Protein AF-C8AVC0-F1 (afdb_monomer)

Solvent-accessible surface area (backbone atoms only — not comparable to full-atom values): 4833 Å² total; per-residue (Å²): 134,83,89,50,73,49,77,24,70,45,60,80,22,52,77,49,17,82,48,57,76,46,90,51,59,80,17,44,50,55,52,15,64,76,69,69,38,68,89,72,58,56,68,75,80,46,48,44,76,30,60,93,69,29,34,30,36,25,16,13,35,59,62,91,96,44,92,52,50,68,54,27,30,52,54,38,51,53,49,53,66,73,73,104

Nearest PDB structures (foldseek):
  8tc3-assembly1_B  TM=9.749E-01  e=4.582E-13  Azotobacter vinelandii DJ
  6n4l-assembly1_A  TM=9.877E-01  e=1.845E-12  Azotobacter vinelandii
  6q93-assembly3_E  TM=9.912E-01  e=2.120E-12  Azotobacter vinelandii DJ
  6q93-assembly1_B  TM=9.882E-01  e=4.561E-12  Azotobacter vinelandii DJ
  2afi-assembly1_H  TM=9.768E-01  e=6.461E-12  Azotobacter vinelandii

Structure (mmCIF, N/CA/C/O backbone):
data_AF-C8AVC0-F1
#
_entry.id   AF-C8AVC0-F1
#
loop_
_atom_site.group_PDB
_atom_site.id
_atom_site.type_symbol
_atom_site.label_atom_id
_atom_site.label_alt_id
_atom_site.label_comp_id
_atom_site.label_asym_id
_atom_site.label_entity_id
_atom_site.label_seq_id
_atom_site.pdbx_PDB_ins_code
_atom_site.Cartn_x
_atom_site.Cartn_y
_atom_site.Cartn_z
_atom_site.occupancy
_atom_site.B_iso_or_equiv
_atom_site.auth_seq_id
_atom_site.auth_comp_id
_atom_site.auth_asym_id
_atom_site.auth_atom_id
_atom_site.pdbx_PDB_model_num
ATOM 1 N N . GLY A 1 1 ? -13.550 8.829 19.580 1.00 85.62 1 GLY A N 1
ATOM 2 C CA . GLY A 1 1 ? -12.371 8.025 19.202 1.00 85.62 1 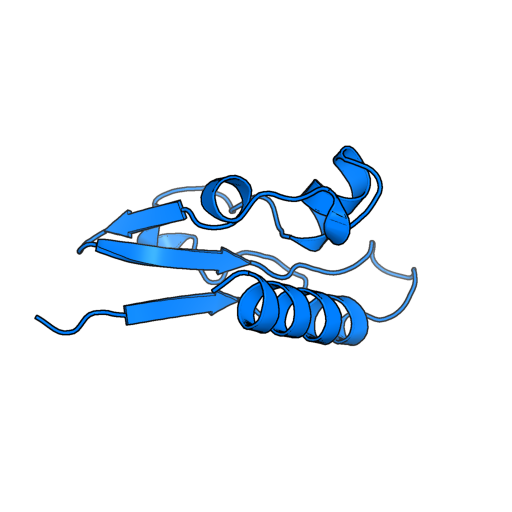GLY A CA 1
ATOM 3 C C . GLY A 1 1 ? -11.419 8.878 18.390 1.00 85.62 1 GLY A C 1
ATOM 4 O O . GLY A 1 1 ? -11.840 9.924 17.907 1.00 85.62 1 GLY A O 1
ATOM 5 N N . GLN A 1 2 ? -10.156 8.468 18.272 1.00 94.38 2 GLN A N 1
ATOM 6 C CA . GLN A 1 2 ? -9.195 9.117 17.373 1.00 94.38 2 GLN A CA 1
ATOM 7 C C . GLN A 1 2 ? -9.436 8.660 15.930 1.00 94.38 2 GLN A C 1
ATOM 9 O O . GLN A 1 2 ? -9.855 7.527 15.709 1.00 94.38 2 GLN A O 1
ATOM 14 N N . ARG A 1 3 ? -9.172 9.540 14.960 1.00 96.00 3 ARG A N 1
ATOM 15 C CA . ARG A 1 3 ? -9.096 9.166 13.542 1.00 96.00 3 ARG A CA 1
ATOM 16 C C . ARG A 1 3 ? -7.651 8.792 13.247 1.00 96.00 3 ARG A C 1
ATOM 18 O O . ARG A 1 3 ? -6.766 9.604 13.505 1.00 96.00 3 ARG A O 1
ATOM 25 N N . VAL A 1 4 ? -7.428 7.575 12.764 1.00 97.12 4 VAL A N 1
ATOM 26 C CA . VAL A 1 4 ? -6.091 7.005 12.558 1.00 97.12 4 VAL A CA 1
ATOM 27 C C . VAL A 1 4 ? -5.985 6.475 11.134 1.00 97.12 4 VAL A C 1
ATOM 29 O O . VAL A 1 4 ? -6.935 5.893 10.608 1.00 97.12 4 VAL A O 1
ATOM 32 N N . MET A 1 5 ? -4.816 6.671 10.531 1.00 96.50 5 MET A N 1
ATOM 33 C CA . MET A 1 5 ? -4.426 6.060 9.267 1.00 96.50 5 MET A CA 1
ATOM 34 C C . MET A 1 5 ? -3.124 5.288 9.472 1.00 96.50 5 MET A C 1
ATOM 36 O O . MET A 1 5 ? -2.213 5.779 10.138 1.00 96.50 5 MET A O 1
ATOM 40 N N . ILE A 1 6 ? -3.048 4.084 8.914 1.00 97.38 6 ILE A N 1
ATOM 41 C CA . ILE A 1 6 ? -1.856 3.238 8.913 1.00 97.38 6 ILE A CA 1
ATOM 42 C C . ILE A 1 6 ? -1.284 3.236 7.501 1.00 97.38 6 ILE A C 1
ATOM 44 O O . ILE A 1 6 ? -1.959 2.815 6.563 1.00 97.38 6 ILE A O 1
ATOM 48 N N . VAL A 1 7 ? -0.028 3.665 7.386 1.00 97.19 7 VAL A N 1
ATOM 49 C CA . VAL A 1 7 ? 0.775 3.573 6.164 1.00 97.19 7 VAL A CA 1
ATOM 50 C C . VAL A 1 7 ? 1.830 2.493 6.382 1.00 97.19 7 VAL A C 1
ATOM 52 O O . VAL A 1 7 ? 2.763 2.666 7.166 1.00 97.19 7 VAL A O 1
ATOM 55 N N . GLY A 1 8 ? 1.654 1.344 5.738 1.00 96.81 8 GLY A N 1
ATOM 56 C CA . GLY A 1 8 ? 2.597 0.236 5.800 1.00 96.81 8 GLY A CA 1
ATOM 57 C C . GLY A 1 8 ? 3.799 0.476 4.890 1.00 96.81 8 GLY A C 1
ATOM 58 O O . GLY A 1 8 ? 3.674 0.478 3.670 1.00 96.81 8 GLY A O 1
ATOM 59 N N . CYS A 1 9 ? 4.983 0.661 5.475 1.00 95.69 9 CYS A N 1
ATOM 60 C CA . CYS A 1 9 ? 6.224 0.953 4.739 1.00 95.69 9 CYS A CA 1
ATOM 61 C C . CYS A 1 9 ? 7.107 -0.289 4.497 1.00 95.69 9 CYS A C 1
ATOM 63 O O . CYS A 1 9 ? 8.269 -0.167 4.114 1.00 95.69 9 CYS A O 1
ATOM 65 N N . GLY A 1 10 ? 6.600 -1.491 4.780 1.00 90.19 10 GLY A N 1
ATOM 66 C CA . GLY A 1 10 ? 7.339 -2.739 4.595 1.00 90.19 10 GLY A CA 1
ATOM 67 C C . GLY A 1 10 ? 7.112 -3.339 3.202 1.00 90.19 1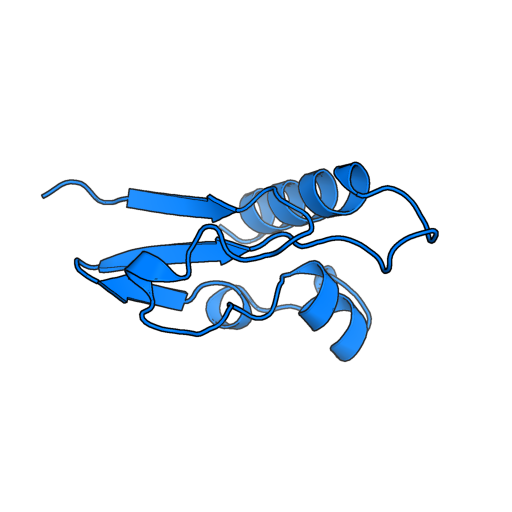0 GLY A C 1
ATOM 68 O O . GLY A 1 10 ? 5.970 -3.378 2.747 1.00 90.19 10 GLY A O 1
ATOM 69 N N . PRO A 1 11 ? 8.140 -3.915 2.544 1.00 86.75 11 PRO A N 1
ATOM 70 C CA . PRO A 1 11 ? 7.971 -4.553 1.233 1.00 86.75 11 PRO A CA 1
ATOM 71 C C . PRO A 1 11 ? 7.074 -5.803 1.283 1.00 86.75 11 PRO A C 1
ATOM 73 O O . PRO A 1 11 ? 6.627 -6.280 0.249 1.00 86.75 11 PRO A O 1
ATOM 76 N N . LYS A 1 12 ? 6.809 -6.335 2.484 1.00 89.56 12 LYS A N 1
ATOM 77 C CA . LYS A 1 12 ? 5.946 -7.499 2.721 1.00 89.56 12 LYS A CA 1
ATOM 78 C C . LYS A 1 12 ? 4.444 -7.189 2.600 1.00 89.56 12 LYS A C 1
ATOM 80 O O . LYS A 1 12 ? 3.674 -8.123 2.394 1.00 89.56 12 LYS A O 1
ATOM 85 N N . ALA A 1 13 ? 4.053 -5.917 2.716 1.00 91.50 13 ALA A N 1
ATOM 86 C CA . ALA A 1 13 ? 2.673 -5.441 2.583 1.00 91.50 13 ALA A CA 1
ATOM 87 C C . ALA A 1 13 ? 1.632 -6.137 3.502 1.00 91.50 13 ALA A C 1
ATOM 89 O O . ALA A 1 13 ? 0.531 -6.481 3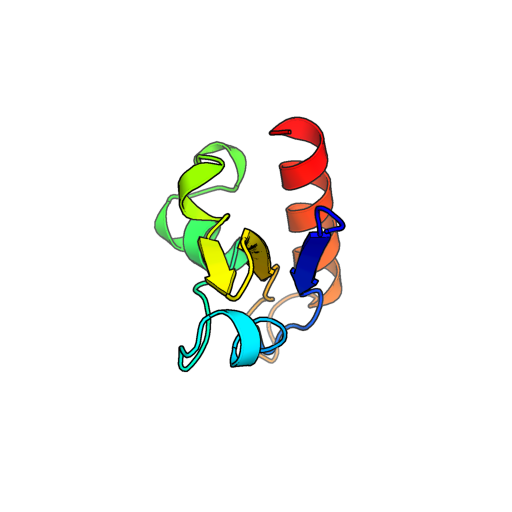.070 1.00 91.50 13 ALA A O 1
ATOM 90 N N . ASP A 1 14 ? 1.969 -6.381 4.776 1.00 95.19 14 ASP A N 1
ATOM 91 C CA . ASP A 1 14 ? 1.097 -7.056 5.755 1.00 95.19 14 ASP A CA 1
ATOM 92 C C . ASP A 1 14 ? 0.882 -6.288 7.074 1.00 95.19 14 ASP A C 1
ATOM 94 O O . ASP A 1 14 ? 0.331 -6.836 8.032 1.00 95.19 14 ASP A O 1
ATOM 98 N N . SER A 1 15 ? 1.251 -5.008 7.123 1.00 97.19 15 SER A N 1
ATOM 99 C CA . SER A 1 15 ? 1.104 -4.131 8.297 1.00 97.19 15 SER A CA 1
ATOM 100 C C . SER A 1 15 ? -0.366 -3.896 8.676 1.00 97.19 15 SER A C 1
ATOM 102 O O . SER A 1 15 ? -0.707 -3.714 9.843 1.00 97.19 15 SER A O 1
ATOM 104 N N . THR A 1 16 ? -1.248 -3.908 7.680 1.00 97.50 16 THR A N 1
ATOM 105 C CA . THR A 1 16 ? -2.682 -3.591 7.782 1.00 97.50 16 THR A CA 1
ATOM 106 C C . THR A 1 16 ? -3.570 -4.829 7.923 1.00 97.50 16 THR A C 1
ATOM 108 O O . THR A 1 16 ? -4.757 -4.716 8.239 1.00 97.50 16 THR A O 1
ATOM 111 N N . ARG A 1 17 ? -3.003 -6.033 7.765 1.00 97.56 17 ARG A N 1
ATOM 112 C CA . ARG A 1 17 ? -3.727 -7.317 7.738 1.00 97.56 17 ARG A CA 1
ATOM 113 C C . ARG A 1 17 ? -4.703 -7.501 8.901 1.00 97.56 17 ARG A C 1
ATOM 115 O O . ARG A 1 17 ? -5.821 -7.970 8.698 1.00 97.56 17 ARG A O 1
ATOM 122 N N . LEU A 1 18 ? -4.281 -7.169 10.120 1.00 97.25 18 LEU A N 1
ATOM 123 C CA . LEU A 1 18 ? -5.113 -7.369 11.311 1.00 97.25 18 LEU A CA 1
ATOM 124 C C . LEU A 1 18 ? -6.257 -6.359 11.403 1.00 97.25 18 LEU A C 1
ATOM 126 O O . LEU A 1 18 ? -7.301 -6.688 11.947 1.00 97.25 18 LEU A O 1
ATOM 130 N N . ILE A 1 19 ? -6.083 -5.164 10.844 1.00 98.00 19 ILE A N 1
ATOM 131 C CA . ILE A 1 19 ? -7.121 -4.129 10.820 1.00 98.00 19 ILE A CA 1
ATOM 132 C C . ILE A 1 19 ? -8.147 -4.407 9.717 1.00 98.00 19 ILE A C 1
ATOM 134 O O . ILE A 1 19 ? -9.333 -4.139 9.896 1.00 98.00 19 ILE A O 1
ATOM 138 N N . LEU A 1 20 ? -7.706 -4.987 8.599 1.00 97.38 20 LEU A N 1
ATOM 139 C CA . LEU A 1 20 ? -8.550 -5.309 7.446 1.00 97.38 20 LEU A CA 1
ATOM 140 C C . LEU A 1 20 ? -9.178 -6.710 7.495 1.00 97.38 20 LEU A C 1
ATOM 142 O O . LEU A 1 20 ? -10.032 -7.022 6.671 1.00 97.38 20 LEU A O 1
ATOM 146 N N . HIS A 1 21 ? -8.742 -7.579 8.414 1.00 96.12 21 HIS A N 1
ATOM 147 C CA . HIS A 1 21 ? -9.109 -9.004 8.438 1.00 96.12 21 HIS A CA 1
ATOM 148 C C . HIS A 1 21 ? -8.879 -9.728 7.096 1.00 96.12 21 HIS A C 1
ATOM 150 O O . HIS A 1 21 ? -9.576 -10.685 6.754 1.00 96.12 21 HIS A O 1
ATOM 156 N N . SER A 1 22 ? -7.878 -9.289 6.333 1.00 94.25 22 SER A N 1
ATOM 157 C CA . SER A 1 22 ? -7.522 -9.835 5.023 1.00 94.25 22 SER A CA 1
ATOM 158 C C . SER A 1 22 ? -6.184 -10.580 5.085 1.00 94.25 22 SER A C 1
ATOM 160 O O . SER A 1 22 ? -5.496 -10.576 6.103 1.00 94.25 22 SER A O 1
ATOM 162 N N . LYS A 1 23 ? -5.789 -11.287 4.020 1.00 90.88 23 LYS A N 1
ATOM 163 C CA . LYS A 1 23 ? -4.454 -11.921 3.978 1.00 90.88 23 LYS A CA 1
ATOM 164 C C . LYS A 1 23 ? -3.335 -10.896 3.786 1.00 90.88 23 LYS A C 1
ATOM 166 O O . LYS A 1 23 ? -2.273 -11.068 4.379 1.00 90.88 23 LYS A O 1
ATOM 171 N N . ALA A 1 24 ? -3.585 -9.906 2.941 1.00 90.50 24 ALA A N 1
ATOM 172 C CA . ALA A 1 24 ? -2.738 -8.767 2.622 1.00 90.50 24 ALA A CA 1
ATOM 173 C C . ALA A 1 24 ? -3.594 -7.759 1.839 1.00 90.50 24 ALA A C 1
ATOM 175 O O . ALA A 1 24 ? -4.614 -8.141 1.254 1.00 90.50 24 ALA A O 1
ATOM 176 N N . GLN A 1 25 ? -3.180 -6.499 1.835 1.00 92.50 25 GLN A N 1
ATOM 177 C CA . GLN A 1 25 ? -3.735 -5.462 0.970 1.00 92.50 25 GLN A CA 1
ATOM 178 C C . GLN A 1 25 ? -2.887 -5.379 -0.307 1.00 92.50 25 GLN A C 1
ATOM 180 O O . GLN A 1 25 ? -1.668 -5.541 -0.238 1.00 92.50 25 GLN A O 1
ATOM 185 N N . THR A 1 26 ? -3.503 -5.133 -1.467 1.00 94.94 26 THR A N 1
ATOM 186 C CA . THR A 1 26 ? -2.737 -4.830 -2.686 1.00 94.94 26 THR A CA 1
ATOM 187 C C . THR A 1 26 ? -2.011 -3.504 -2.487 1.00 94.94 26 THR A C 1
ATOM 189 O O . THR A 1 26 ? -2.625 -2.508 -2.110 1.00 94.94 26 THR A O 1
ATOM 192 N N . SER A 1 27 ? -0.695 -3.505 -2.681 1.00 95.88 27 SER A N 1
ATOM 193 C CA . SER A 1 27 ? 0.128 -2.332 -2.389 1.00 95.88 27 SER A CA 1
ATOM 194 C C . SER A 1 27 ? 0.034 -1.249 -3.465 1.00 95.88 27 SER A C 1
ATOM 196 O O . SER A 1 27 ? -0.265 -1.549 -4.620 1.00 95.88 27 SER A O 1
ATOM 198 N N . VAL A 1 28 ? 0.366 -0.006 -3.104 1.00 95.75 28 VAL A N 1
ATOM 199 C CA . VAL A 1 28 ? 0.451 1.141 -4.027 1.00 95.75 28 VAL A CA 1
ATOM 200 C C . VAL A 1 28 ? 1.351 0.809 -5.215 1.00 95.75 28 VAL A C 1
ATOM 202 O O . VAL A 1 28 ? 0.964 1.022 -6.358 1.00 95.75 28 VAL A O 1
ATOM 205 N N . ILE A 1 29 ? 2.526 0.222 -4.969 1.00 94.75 29 ILE A N 1
ATOM 206 C CA . ILE A 1 29 ? 3.468 -0.129 -6.040 1.00 94.75 29 ILE A CA 1
ATOM 207 C C . ILE A 1 29 ? 2.927 -1.236 -6.953 1.00 94.75 29 ILE A C 1
ATOM 209 O O . ILE A 1 29 ? 3.183 -1.202 -8.155 1.00 94.75 29 ILE A O 1
ATOM 213 N N . GLN A 1 30 ? 2.158 -2.193 -6.423 1.00 94.25 30 GLN A N 1
ATOM 214 C CA . GLN A 1 30 ? 1.495 -3.198 -7.261 1.00 94.25 30 GLN A CA 1
ATOM 215 C C . GLN A 1 30 ? 0.398 -2.585 -8.124 1.00 94.25 30 GLN A C 1
ATOM 217 O O . GLN A 1 30 ? 0.379 -2.825 -9.327 1.00 94.25 30 GLN A O 1
ATOM 222 N N . LEU A 1 31 ? -0.480 -1.772 -7.533 1.00 95.25 31 LEU A N 1
ATOM 223 C CA . LEU A 1 31 ? -1.565 -1.122 -8.266 1.00 95.25 31 LEU A CA 1
ATOM 224 C C . LEU A 1 31 ? -1.016 -0.175 -9.339 1.00 95.25 31 LEU A C 1
ATOM 226 O O . LEU A 1 31 ? -1.496 -0.186 -10.468 1.00 95.25 31 LEU A O 1
ATOM 230 N N . ALA A 1 32 ? 0.045 0.573 -9.027 1.00 94.12 32 ALA A N 1
ATOM 231 C CA . ALA A 1 32 ? 0.748 1.408 -9.998 1.00 94.12 32 ALA A CA 1
ATOM 232 C C . ALA A 1 32 ? 1.302 0.580 -11.162 1.00 94.12 32 ALA A C 1
ATOM 234 O O . ALA A 1 32 ? 1.189 0.981 -12.314 1.00 94.12 32 ALA A O 1
ATOM 235 N N . ALA A 1 33 ? 1.879 -0.593 -10.888 1.00 92.75 33 ALA A N 1
ATOM 236 C CA . ALA A 1 33 ? 2.382 -1.475 -11.938 1.00 92.75 33 ALA A CA 1
ATOM 237 C C . ALA A 1 33 ? 1.256 -2.061 -12.811 1.00 92.75 33 ALA A C 1
ATOM 239 O O . ALA A 1 33 ? 1.458 -2.260 -14.007 1.00 92.75 33 ALA A O 1
ATOM 240 N N . GLU A 1 34 ? 0.083 -2.328 -12.232 1.00 94.19 34 GLU A N 1
ATOM 241 C CA . GLU A 1 34 ? -1.101 -2.801 -12.960 1.00 94.19 34 GLU A CA 1
ATOM 242 C C . GLU A 1 34 ? -1.730 -1.700 -13.825 1.00 94.19 34 GLU A C 1
ATOM 244 O O . GLU A 1 34 ? -2.193 -1.979 -14.932 1.00 94.19 34 GLU A O 1
ATOM 249 N N . LYS A 1 35 ? -1.721 -0.452 -13.345 1.00 94.19 35 LYS A N 1
ATOM 250 C CA . LYS A 1 35 ? -2.297 0.703 -14.046 1.00 94.19 35 LYS A CA 1
ATOM 251 C C . LYS A 1 35 ? -1.360 1.394 -15.030 1.00 94.19 35 LYS A C 1
ATOM 253 O O . LYS A 1 35 ? -1.829 1.946 -16.020 1.00 94.19 35 LYS A O 1
ATOM 258 N N . GLY A 1 36 ? -0.058 1.340 -14.780 1.00 94.38 36 GLY A N 1
ATOM 259 C CA . GLY A 1 36 ? 0.981 1.983 -15.578 1.00 94.38 36 GLY A CA 1
ATOM 260 C C . GLY A 1 36 ? 1.913 2.835 -14.723 1.00 94.38 36 GLY A C 1
ATOM 261 O O . GLY A 1 36 ? 3.132 2.649 -14.773 1.00 94.38 36 GLY A O 1
ATOM 262 N N . SER A 1 37 ? 1.355 3.748 -13.929 1.00 93.06 37 SER A N 1
ATOM 263 C CA . SER A 1 37 ? 2.110 4.657 -13.067 1.00 93.06 37 SER A CA 1
ATOM 264 C C . SER A 1 37 ? 1.357 4.996 -11.775 1.00 93.06 37 SER A C 1
ATOM 266 O O . SER A 1 37 ? 0.207 4.594 -11.594 1.00 93.06 37 SER A O 1
ATOM 268 N N . VAL A 1 38 ? 2.012 5.698 -10.843 1.00 92.44 38 VAL A N 1
ATOM 269 C CA . VAL A 1 38 ? 1.341 6.153 -9.608 1.00 92.44 38 VAL A CA 1
ATOM 270 C C . VAL A 1 38 ? 0.412 7.332 -9.870 1.00 92.44 38 VAL A C 1
ATOM 272 O O . VAL A 1 38 ? -0.555 7.522 -9.146 1.00 92.44 38 VAL A O 1
ATOM 275 N N . GLU A 1 39 ? 0.680 8.087 -10.928 1.00 91.75 39 GLU A N 1
ATOM 276 C CA . GLU A 1 39 ? -0.120 9.211 -11.393 1.00 91.75 39 GLU A CA 1
ATOM 277 C C . GLU A 1 39 ? -1.477 8.764 -11.967 1.00 91.75 39 GLU A C 1
ATOM 279 O O . GLU A 1 39 ? -2.397 9.571 -12.055 1.00 91.75 39 GLU A O 1
ATOM 284 N N . ASP A 1 40 ? -1.616 7.479 -12.318 1.00 94.44 40 ASP A N 1
ATOM 285 C CA . ASP A 1 40 ? -2.859 6.870 -12.814 1.00 94.44 40 ASP A CA 1
ATOM 286 C C . ASP A 1 40 ? -3.741 6.272 -11.691 1.00 94.44 40 ASP A C 1
ATOM 288 O O . ASP A 1 40 ? -4.786 5.666 -11.967 1.00 94.44 40 ASP A O 1
ATOM 292 N N . LEU A 1 41 ? -3.306 6.373 -10.428 1.00 95.12 41 LEU A N 1
ATOM 293 C CA . LEU A 1 41 ? -4.021 5.844 -9.265 1.00 95.12 41 LEU A CA 1
ATOM 294 C C . LEU A 1 41 ? -4.973 6.872 -8.661 1.00 95.12 41 LEU A C 1
ATOM 296 O O . LEU A 1 41 ? -4.588 8.004 -8.370 1.00 95.12 41 LEU A O 1
ATOM 300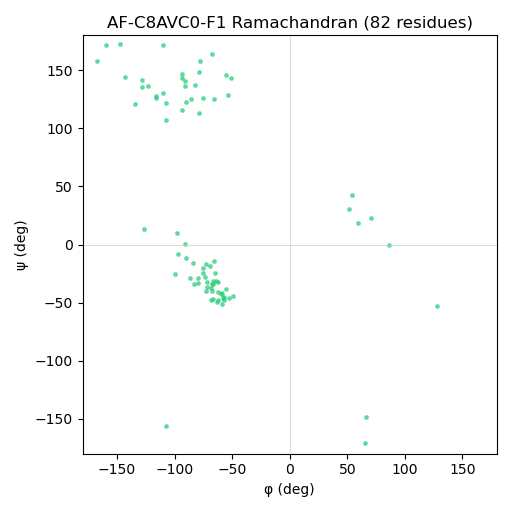 N N . GLU A 1 42 ? -6.175 6.420 -8.325 1.00 93.94 42 GLU A N 1
ATOM 301 C CA . GLU A 1 42 ? -7.126 7.171 -7.515 1.00 93.94 42 GLU A CA 1
ATOM 302 C C . GLU A 1 42 ? -6.982 6.798 -6.032 1.00 93.94 42 GLU A C 1
ATOM 304 O O . GLU A 1 42 ? -6.663 5.662 -5.662 1.00 93.94 42 GLU A O 1
ATOM 309 N N . LEU A 1 43 ? -7.212 7.773 -5.149 1.00 93.50 43 LEU A N 1
ATOM 310 C CA . LEU A 1 43 ? -6.945 7.616 -3.717 1.00 93.50 43 LEU A CA 1
ATOM 311 C C . LEU A 1 43 ? -7.803 6.511 -3.067 1.00 93.50 43 LEU A C 1
ATOM 313 O O . LEU A 1 43 ? -7.365 5.847 -2.124 1.00 93.50 43 LEU A O 1
ATOM 317 N N . ASP A 1 44 ? -9.023 6.307 -3.557 1.00 93.50 44 ASP A N 1
ATOM 318 C CA . ASP A 1 44 ? -9.958 5.283 -3.082 1.00 93.50 44 ASP A CA 1
ATOM 319 C C . ASP A 1 44 ? -9.566 3.855 -3.492 1.00 93.50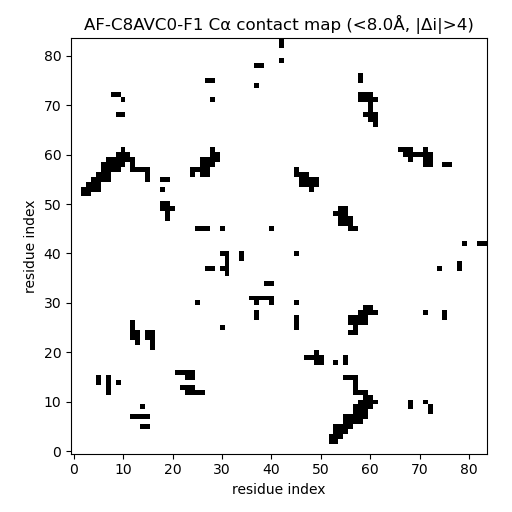 44 ASP A C 1
ATOM 321 O O . ASP A 1 44 ? -10.021 2.893 -2.873 1.00 93.50 44 ASP A O 1
ATOM 325 N N . GLU A 1 45 ? -8.676 3.698 -4.470 1.00 93.75 45 GLU A N 1
ATOM 326 C CA . GLU A 1 45 ? -8.151 2.394 -4.881 1.00 93.75 45 GLU A CA 1
ATOM 327 C C . GLU A 1 45 ? -7.051 1.895 -3.946 1.00 93.75 45 GLU A C 1
ATOM 329 O O . GLU A 1 45 ? -6.875 0.686 -3.772 1.00 93.75 45 GLU A O 1
ATOM 334 N N . VAL A 1 46 ? -6.316 2.821 -3.322 1.00 94.81 46 VAL A N 1
ATOM 335 C CA . VAL A 1 46 ? -5.220 2.493 -2.403 1.00 94.81 46 VAL A CA 1
ATOM 336 C C . VAL A 1 46 ? -5.626 2.572 -0.932 1.00 94.81 46 VAL A C 1
ATOM 338 O O . VAL A 1 46 ? -5.010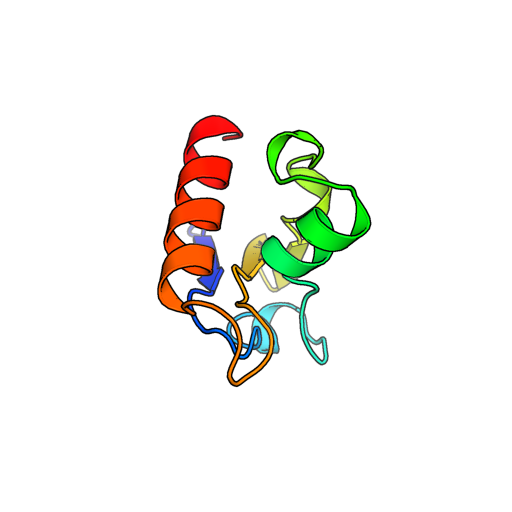 1.901 -0.103 1.00 94.81 46 VAL A O 1
ATOM 341 N N . LEU A 1 47 ? -6.643 3.369 -0.579 1.00 95.81 47 LEU A N 1
ATOM 342 C CA . LEU A 1 47 ? -7.134 3.497 0.793 1.00 95.81 47 LEU A CA 1
ATOM 343 C C . LEU A 1 47 ? -8.287 2.536 1.062 1.00 95.81 47 LEU A C 1
ATOM 345 O O . LEU A 1 47 ? -9.397 2.707 0.569 1.00 95.81 47 LEU A O 1
ATOM 349 N N . VAL A 1 48 ? -8.056 1.591 1.969 1.00 96.12 48 VAL A N 1
ATOM 350 C CA . VAL A 1 48 ? -9.090 0.666 2.437 1.00 96.12 48 VAL A CA 1
ATOM 351 C C . VAL A 1 48 ? -9.446 0.996 3.881 1.00 96.12 48 VAL A C 1
ATOM 353 O O . VAL A 1 48 ? -8.568 1.138 4.732 1.00 96.12 48 VAL A O 1
ATOM 356 N N . GLU A 1 49 ? -10.735 1.124 4.182 1.00 96.94 49 GLU A N 1
ATOM 357 C CA . GLU A 1 49 ? -11.208 1.309 5.555 1.00 96.94 49 GLU A CA 1
ATOM 358 C C . GLU A 1 49 ? -11.396 -0.049 6.246 1.00 96.94 49 GLU A C 1
ATOM 360 O O . GLU A 1 49 ? -12.093 -0.931 5.743 1.00 96.94 49 GLU A O 1
ATOM 365 N N . GLY A 1 50 ? -10.748 -0.221 7.398 1.00 96.19 50 GLY A N 1
ATOM 366 C CA . GLY A 1 50 ? -10.821 -1.428 8.214 1.00 96.19 50 GLY A CA 1
ATOM 367 C C . GLY A 1 50 ? -11.621 -1.257 9.501 1.00 96.19 50 GLY A C 1
ATOM 368 O O . GLY A 1 50 ? -12.486 -0.389 9.638 1.00 96.19 50 GLY A O 1
ATOM 369 N N . GLN A 1 51 ? -11.320 -2.104 10.488 1.00 96.62 51 GLN A N 1
ATOM 370 C CA . GLN A 1 51 ? -11.951 -2.028 11.803 1.00 96.62 51 GLN A CA 1
ATOM 371 C C . GLN A 1 51 ? -11.784 -0.642 12.445 1.00 96.62 51 GLN A C 1
ATOM 373 O O . GLN A 1 51 ? -10.764 0.028 12.289 1.00 96.62 51 GLN A O 1
ATOM 378 N N . TRP A 1 52 ? -12.804 -0.229 13.204 1.00 95.88 52 TRP A N 1
ATOM 379 C CA . TRP A 1 52 ? -12.849 1.049 13.930 1.00 95.88 52 TRP A CA 1
ATOM 380 C C . TRP A 1 52 ? -12.710 2.308 13.056 1.00 95.88 52 TRP A C 1
ATOM 382 O O . TRP A 1 52 ? -12.420 3.381 13.586 1.00 95.88 52 TRP A O 1
ATOM 392 N N . GLY A 1 53 ? -12.933 2.195 11.742 1.00 96.38 53 GLY A N 1
ATOM 393 C CA . GLY A 1 53 ? -12.778 3.301 10.795 1.00 96.38 53 GLY A CA 1
ATOM 394 C C . GLY A 1 53 ? -11.320 3.706 10.568 1.00 96.38 53 GLY A C 1
ATOM 395 O O . GLY A 1 53 ? -11.037 4.852 10.214 1.00 96.38 53 GLY A O 1
ATOM 396 N N . ILE A 1 54 ? -10.376 2.795 10.832 1.00 98.00 54 ILE A N 1
ATOM 397 C CA . ILE A 1 54 ? -8.955 3.015 10.559 1.00 98.00 54 ILE A CA 1
ATOM 398 C C . ILE A 1 54 ? -8.731 2.878 9.057 1.00 98.00 54 ILE A C 1
ATOM 400 O O . ILE A 1 54 ? -9.073 1.857 8.461 1.00 98.00 54 ILE A O 1
ATOM 404 N N . LYS A 1 55 ? -8.123 3.901 8.458 1.00 97.31 55 LYS A N 1
ATOM 405 C CA . LYS A 1 55 ? -7.729 3.873 7.048 1.00 97.31 55 LYS A CA 1
ATOM 406 C C . LYS A 1 55 ? -6.394 3.151 6.886 1.00 97.31 55 LYS A C 1
ATOM 408 O O . LYS A 1 55 ? -5.470 3.385 7.665 1.00 97.31 55 LYS A O 1
ATOM 413 N N . CYS A 1 56 ? -6.285 2.299 5.879 1.00 97.88 56 CYS A N 1
ATOM 414 C CA . CYS A 1 56 ? -5.136 1.435 5.647 1.00 97.88 56 CYS A CA 1
ATOM 415 C C . CYS A 1 56 ? -4.612 1.582 4.218 1.00 97.88 56 CYS A C 1
ATOM 417 O O . CYS A 1 56 ? -5.384 1.568 3.259 1.00 97.88 56 CYS A O 1
ATOM 419 N N . VAL A 1 57 ? -3.292 1.683 4.095 1.00 97.38 57 VAL A N 1
ATOM 420 C CA . VAL A 1 57 ? -2.560 1.639 2.827 1.00 97.38 57 VAL A CA 1
ATOM 421 C C . VAL A 1 57 ? -1.240 0.899 3.023 1.00 97.38 57 VAL A C 1
ATOM 423 O O . VAL A 1 57 ? -0.600 1.018 4.069 1.00 97.38 57 VAL A O 1
ATOM 426 N N . GLU A 1 58 ? -0.816 0.138 2.018 1.00 97.19 58 GLU A N 1
ATOM 427 C CA . GLU A 1 58 ? 0.490 -0.524 1.977 1.00 97.19 58 GLU A CA 1
ATOM 428 C C . GLU A 1 58 ? 1.306 0.049 0.823 1.00 97.19 58 GLU A C 1
ATOM 430 O O . GLU A 1 58 ? 0.873 0.008 -0.324 1.00 97.19 58 GLU A O 1
ATOM 435 N N . SER A 1 59 ? 2.515 0.528 1.102 1.00 95.69 59 SER A N 1
ATOM 436 C CA . SER A 1 59 ? 3.458 0.950 0.065 1.00 95.69 59 SER A CA 1
ATOM 437 C C . SER A 1 59 ? 3.843 -0.222 -0.833 1.00 95.69 59 SER A C 1
ATOM 439 O O . SER A 1 59 ? 3.839 -0.119 -2.056 1.00 95.69 59 SER A O 1
ATOM 441 N N . GLY A 1 60 ? 4.196 -1.354 -0.216 1.00 93.94 60 GLY A N 1
ATOM 442 C CA . GLY A 1 60 ? 4.842 -2.462 -0.913 1.00 93.94 60 GLY A CA 1
ATOM 443 C C . GLY A 1 60 ? 6.236 -2.098 -1.423 1.00 93.94 60 GLY A C 1
ATOM 444 O O . GLY A 1 60 ? 6.815 -1.063 -1.076 1.00 93.94 60 GLY A O 1
ATOM 445 N N . GLY A 1 61 ? 6.798 -2.988 -2.231 1.00 89.94 61 GLY A N 1
ATOM 446 C CA . GLY A 1 61 ? 8.118 -2.838 -2.825 1.00 89.94 61 GLY A CA 1
ATOM 447 C C . GLY A 1 61 ? 8.268 -3.735 -4.054 1.00 89.94 61 GLY A C 1
ATOM 448 O O . GLY A 1 61 ? 7.388 -4.548 -4.329 1.00 89.94 61 GLY A O 1
ATOM 449 N N . PRO A 1 62 ? 9.362 -3.577 -4.811 1.00 87.56 62 PRO A N 1
ATOM 450 C CA . PRO A 1 62 ? 9.625 -4.403 -5.980 1.00 87.56 62 PRO A CA 1
ATOM 451 C C . PRO A 1 62 ? 9.902 -5.865 -5.596 1.00 87.56 62 PRO A C 1
ATOM 453 O O . PRO A 1 62 ? 10.219 -6.173 -4.444 1.00 87.56 62 PRO A O 1
ATOM 456 N N . GLU A 1 63 ? 9.831 -6.749 -6.593 1.00 86.50 63 GLU A N 1
ATOM 457 C CA . GLU A 1 63 ? 10.209 -8.159 -6.457 1.00 86.50 63 GLU A CA 1
ATOM 458 C C . GLU A 1 63 ? 11.613 -8.326 -5.838 1.00 86.50 63 GLU A C 1
ATOM 460 O O . GLU A 1 63 ? 12.525 -7.545 -6.145 1.00 86.50 63 GLU A O 1
ATOM 465 N N . PRO A 1 64 ? 11.838 -9.345 -4.984 1.00 87.81 64 PRO A N 1
ATOM 466 C CA . PRO A 1 64 ? 13.143 -9.593 -4.386 1.00 87.81 64 PRO A CA 1
ATOM 467 C C . PRO A 1 64 ? 14.258 -9.697 -5.431 1.00 87.81 64 PRO A C 1
ATOM 469 O O . PRO A 1 64 ? 14.181 -10.466 -6.385 1.00 87.81 64 PRO A O 1
ATOM 472 N N . GLY A 1 65 ? 15.329 -8.929 -5.226 1.00 88.44 65 GLY A N 1
ATOM 473 C CA . GLY A 1 65 ? 16.455 -8.862 -6.163 1.00 88.44 65 GLY A CA 1
ATOM 474 C C . GLY A 1 65 ? 16.275 -7.854 -7.303 1.00 88.44 65 GLY A C 1
ATOM 475 O O . GLY A 1 65 ? 17.201 -7.682 -8.093 1.00 88.44 65 GLY A O 1
ATOM 476 N N . VAL A 1 66 ? 15.143 -7.146 -7.366 1.00 87.38 66 VAL A N 1
ATOM 477 C CA . VAL A 1 66 ? 14.882 -6.080 -8.340 1.00 87.38 66 VAL A CA 1
ATOM 478 C C . VAL A 1 66 ? 14.717 -4.743 -7.618 1.00 87.38 66 VAL A C 1
ATOM 480 O O . VAL A 1 66 ? 13.915 -4.603 -6.704 1.00 87.38 66 VAL A O 1
ATOM 483 N N . GLY A 1 67 ? 15.457 -3.718 -8.043 1.00 86.31 67 GLY A N 1
ATOM 484 C CA . GLY A 1 67 ? 15.275 -2.350 -7.548 1.00 86.31 67 GLY A CA 1
ATOM 485 C C . GLY A 1 67 ? 15.631 -2.143 -6.067 1.00 86.31 67 GLY A C 1
ATOM 486 O O . GLY A 1 67 ? 16.555 -2.753 -5.536 1.00 86.31 67 GLY A O 1
ATOM 487 N N . CYS A 1 68 ? 14.931 -1.209 -5.413 1.00 88.50 68 CYS A N 1
ATOM 488 C CA . CYS A 1 68 ? 15.170 -0.810 -4.025 1.00 88.50 68 CYS A CA 1
ATOM 489 C C . CYS A 1 68 ? 13.844 -0.729 -3.262 1.00 88.50 68 CYS A C 1
ATOM 491 O O . CYS A 1 68 ? 12.982 0.075 -3.617 1.00 88.50 68 CYS A O 1
ATOM 493 N N . ALA A 1 69 ? 13.706 -1.504 -2.183 1.00 82.75 69 ALA A N 1
ATOM 494 C CA . ALA A 1 69 ? 12.507 -1.507 -1.338 1.00 82.75 69 ALA A CA 1
ATOM 495 C C . ALA A 1 69 ? 12.154 -0.110 -0.800 1.00 82.75 69 ALA A C 1
ATOM 497 O O . ALA A 1 69 ? 10.989 0.274 -0.792 1.00 82.75 69 ALA A O 1
ATOM 498 N N . GLY A 1 70 ? 13.165 0.688 -0.435 1.00 86.62 70 GLY A N 1
ATOM 499 C CA . GLY A 1 70 ? 12.960 2.050 0.060 1.00 86.62 70 GLY A CA 1
ATOM 500 C C . GLY A 1 70 ? 12.374 3.010 -0.979 1.00 86.62 70 GLY A C 1
ATOM 501 O O . GLY A 1 70 ? 11.711 3.972 -0.605 1.00 86.62 70 GLY A O 1
ATOM 502 N N . ARG A 1 71 ? 12.556 2.745 -2.282 1.00 88.06 71 ARG A N 1
ATOM 503 C CA . ARG A 1 71 ? 11.974 3.587 -3.337 1.00 88.06 71 ARG A CA 1
ATOM 504 C C . ARG A 1 71 ? 10.452 3.472 -3.370 1.00 88.06 71 ARG A C 1
ATOM 506 O O . ARG A 1 71 ? 9.796 4.485 -3.560 1.00 88.06 71 ARG A O 1
ATOM 513 N N . GLY A 1 72 ? 9.912 2.275 -3.123 1.00 88.75 72 GLY A N 1
ATOM 514 C CA . GLY A 1 72 ? 8.465 2.068 -3.038 1.00 88.75 72 GLY A CA 1
ATOM 515 C C . GLY A 1 72 ? 7.829 2.924 -1.944 1.00 88.75 72 GLY A C 1
ATOM 516 O O . GLY A 1 72 ? 6.813 3.574 -2.179 1.00 88.75 72 GLY A O 1
ATOM 517 N N . VAL A 1 73 ? 8.499 3.001 -0.789 1.00 94.06 73 VAL A N 1
ATOM 518 C CA . VAL A 1 73 ? 8.057 3.803 0.363 1.00 94.06 73 VAL A CA 1
ATOM 519 C C . VAL A 1 73 ? 8.024 5.286 0.027 1.00 94.06 73 VAL A C 1
ATOM 521 O O . VAL A 1 73 ? 7.008 5.931 0.259 1.00 94.06 73 VAL A O 1
ATOM 524 N N . ILE A 1 74 ? 9.109 5.816 -0.545 1.00 94.12 74 ILE A N 1
ATOM 525 C CA . ILE A 1 74 ? 9.193 7.234 -0.924 1.00 94.12 74 ILE A CA 1
ATOM 526 C C . ILE A 1 74 ? 8.080 7.573 -1.915 1.00 94.12 74 ILE A C 1
ATOM 528 O O . ILE A 1 74 ? 7.310 8.492 -1.673 1.00 94.12 74 ILE A O 1
ATOM 532 N N . THR A 1 75 ? 7.958 6.787 -2.986 1.00 92.12 75 THR A N 1
ATOM 533 C CA . THR A 1 75 ? 6.935 6.985 -4.015 1.00 92.12 75 THR A CA 1
ATOM 534 C C . THR A 1 75 ? 5.520 6.963 -3.431 1.00 92.12 75 THR A C 1
ATOM 5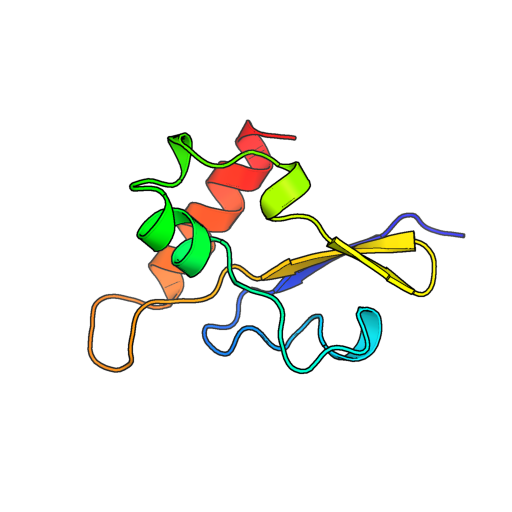36 O O 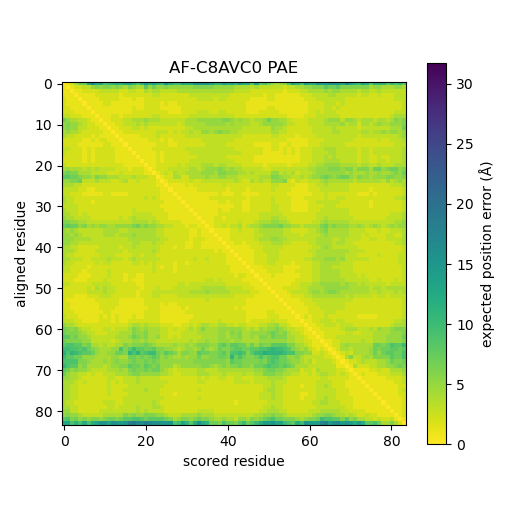. THR A 1 75 ? 4.724 7.842 -3.742 1.00 92.12 75 THR A O 1
ATOM 539 N N . SER A 1 76 ? 5.217 6.007 -2.550 1.00 93.31 76 SER A N 1
ATOM 540 C CA . SER A 1 76 ? 3.885 5.888 -1.945 1.00 93.31 76 SER A CA 1
ATOM 541 C C . SER A 1 76 ? 3.564 7.049 -1.005 1.00 93.31 76 SER A C 1
ATOM 543 O O . SER A 1 76 ? 2.438 7.531 -1.001 1.00 93.31 76 SER A O 1
ATOM 545 N N . ILE A 1 77 ? 4.536 7.510 -0.211 1.00 94.38 77 ILE A N 1
ATOM 546 C CA . ILE A 1 77 ? 4.341 8.655 0.688 1.00 94.38 77 ILE A CA 1
ATOM 547 C C . ILE A 1 77 ? 4.119 9.931 -0.122 1.00 94.38 77 ILE A C 1
ATOM 549 O O . ILE A 1 77 ? 3.159 10.638 0.153 1.00 94.38 77 ILE A O 1
ATOM 553 N N . THR A 1 78 ? 4.949 10.190 -1.137 1.00 94.06 78 THR A N 1
ATOM 554 C CA . THR A 1 78 ? 4.789 11.368 -2.002 1.00 94.06 78 THR A CA 1
ATOM 555 C C . THR A 1 78 ? 3.421 11.377 -2.680 1.00 94.06 78 THR A C 1
ATOM 557 O O . T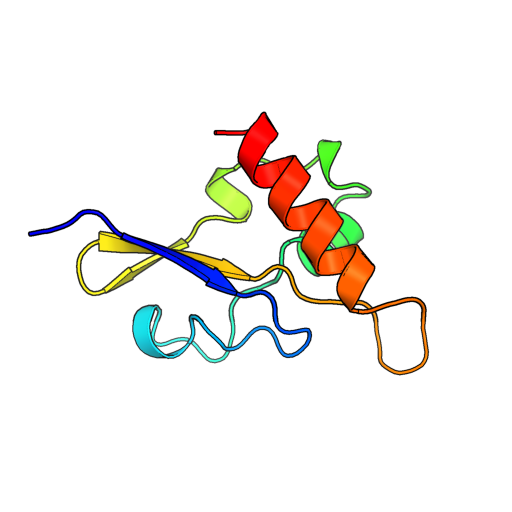HR A 1 78 ? 2.723 12.379 -2.607 1.00 94.06 78 THR A O 1
ATOM 560 N N . TYR A 1 79 ? 2.990 10.244 -3.240 1.00 94.12 79 TYR A N 1
ATOM 561 C CA . TYR A 1 79 ? 1.651 10.115 -3.818 1.00 94.12 79 TYR A CA 1
ATOM 562 C C . TYR A 1 79 ? 0.541 10.444 -2.804 1.00 94.12 79 TYR A C 1
ATOM 564 O O . TYR A 1 79 ? -0.366 11.214 -3.101 1.00 94.12 79 TYR A O 1
ATOM 572 N N . LEU A 1 80 ? 0.615 9.893 -1.586 1.00 93.62 80 LEU A N 1
ATOM 573 C CA . LEU A 1 80 ? -0.397 10.127 -0.550 1.00 93.62 80 LEU A CA 1
ATOM 574 C C . LEU A 1 80 ? -0.421 11.579 -0.050 1.00 93.62 80 LEU A C 1
ATOM 576 O O . LEU A 1 80 ? -1.480 12.053 0.351 1.00 93.62 80 LEU A O 1
ATOM 580 N N . GLU A 1 81 ? 0.723 12.266 -0.042 1.00 93.06 81 GLU A N 1
ATOM 581 C CA . GLU A 1 81 ? 0.815 13.691 0.296 1.00 93.06 81 GLU A CA 1
ATOM 582 C C . GLU A 1 81 ? 0.232 14.591 -0.801 1.00 93.06 81 GLU A C 1
ATOM 584 O O . GLU A 1 81 ? -0.308 15.648 -0.487 1.00 93.06 81 GLU A O 1
ATOM 589 N N . GLU A 1 82 ? 0.332 14.190 -2.069 1.00 90.75 82 GLU A N 1
ATOM 590 C CA . GLU A 1 82 ? -0.198 14.947 -3.210 1.00 90.75 82 GLU A CA 1
ATOM 591 C C . GLU A 1 82 ? -1.694 14.698 -3.452 1.00 90.75 82 GLU A C 1
ATOM 593 O O . GLU A 1 82 ? -2.411 15.608 -3.867 1.00 90.75 82 GLU A O 1
ATOM 598 N N . ALA A 1 83 ? -2.168 13.476 -3.196 1.00 84.56 83 ALA A N 1
ATOM 599 C CA . ALA A 1 83 ? -3.558 13.073 -3.412 1.00 84.56 83 ALA A CA 1
ATOM 600 C C . ALA A 1 83 ? -4.506 13.421 -2.243 1.00 84.56 83 ALA A C 1
ATOM 602 O O . ALA A 1 83 ? -5.726 13.345 -2.412 1.00 84.56 83 ALA A O 1
ATOM 603 N N . GLY A 1 84 ? -3.968 13.740 -1.057 1.00 67.06 84 GLY A N 1
ATOM 604 C CA . GLY A 1 84 ? -4.714 14.010 0.185 1.00 67.06 84 GLY A CA 1
ATOM 605 C C . GLY A 1 84 ? -4.919 15.488 0.498 1.00 67.06 84 GLY A C 1
ATOM 606 O O . GLY A 1 84 ? -5.978 15.799 1.094 1.00 67.06 84 GLY A O 1
#

Organism: NCBI:txid181582

Foldseek 3Di:
DDAAEDEALFLVQCPCCVQAVHPGQQACVNVCVVQVHSVRDAPVNQWDQGPPRYTYGYLHADDPPDDDSNVSNVRVVVSVVVND

Secondary structure (DSSP, 8-state):
----EEEE-STT--TTHHHHTSS-PPPHHHHHHHHSSSTT--HHHH-EE-GGG-EEEE---PPTTSS-HHHHHHHHHHHHHHH-

InterPro domains:
  IPR000392 NifH/frxC family [PF00142] (1-84)
  IPR000392 NifH/frxC family [PS51026] (1-84)
  IPR000392 NifH/frxC family [PTHR42864] (1-83)
  IPR027417 P-loop containing nucleoside triphosphate hydrolase [G3DSA:3.40.50.300] (1-84)
  IPR027417 P-loop containing nucleoside triphosphate hydrolase [SSF52540] (1-80)
  IPR030655 NifH/chlL conserved site [PS00746] (58-70)

Mean predicted aligned error: 3.04 Å

Sequence (84 aa):
GQRVMIVGCGPKADSTRLILHSKAQTSVIQLAAEKGSVEDLELDEVLVEGQWGIKCVESGGPEPGVGCAGRGVITSITYLEEAG

Radius of gyration: 12.26 Å; Cα contacts (8 Å, |Δi|>4): 150; chains: 1; bounding box: 29×27×35 Å

pLDDT: mean 93.11, std 4.59, range [67.06, 98.0]